Protein AF-A0A355BDP4-F1 (afdb_monomer)

Foldseek 3Di:
DALLLVVVVVCVVVVHQLCNVPVQQPPADSVNNVVSSPDRDDDPVVVVSCCVRPVVDPVCVSVDDPDDDDDPPDDCVVPDPPPPPDDDD

Mean predicted aligned error: 10.83 Å

Structure (mmCIF, N/CA/C/O backbone):
data_AF-A0A355BDP4-F1
#
_entry.id   AF-A0A355BDP4-F1
#
loop_
_atom_site.group_PDB
_atom_site.id
_atom_site.type_symbol
_atom_site.label_atom_id
_atom_site.label_alt_id
_atom_site.label_comp_id
_atom_site.label_asym_id
_atom_site.label_entity_id
_atom_site.label_seq_id
_atom_site.pdbx_PDB_ins_code
_atom_site.Cartn_x
_atom_site.Cartn_y
_atom_site.Cartn_z
_atom_site.occupancy
_atom_site.B_iso_or_equiv
_atom_site.auth_seq_id
_atom_site.auth_comp_id
_atom_site.auth_asym_id
_atom_site.auth_atom_id
_atom_site.pdbx_PDB_model_num
ATOM 1 N N . MET A 1 1 ? 0.845 1.590 -13.768 1.00 75.50 1 MET A N 1
ATOM 2 C CA . MET A 1 1 ? 0.082 1.882 -12.534 1.00 75.50 1 MET A CA 1
ATOM 3 C C . MET A 1 1 ? 1.083 1.993 -11.405 1.00 75.50 1 MET A C 1
ATOM 5 O O . MET A 1 1 ? 1.921 1.103 -11.340 1.00 75.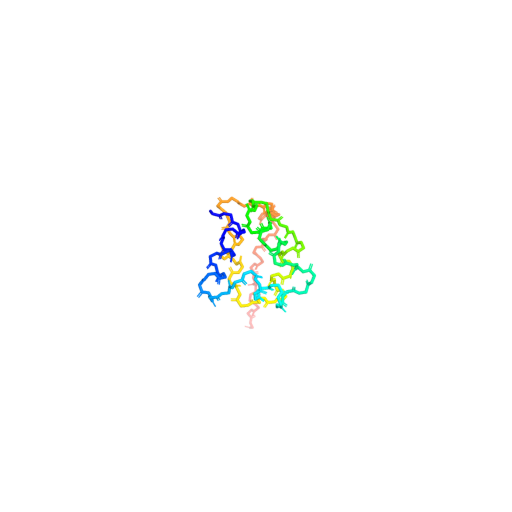50 1 MET A O 1
ATOM 9 N N . SER A 1 2 ? 1.015 3.055 -10.594 1.00 86.31 2 SER A N 1
ATOM 10 C CA . SER A 1 2 ? 1.991 3.299 -9.524 1.00 86.31 2 SER A CA 1
ATOM 11 C C . SER A 1 2 ? 1.926 2.229 -8.429 1.00 86.31 2 SER A C 1
ATOM 13 O O . SER A 1 2 ? 0.854 1.658 -8.191 1.00 86.31 2 SER A O 1
ATOM 15 N N . PHE A 1 3 ? 3.042 1.974 -7.739 1.00 89.31 3 PHE A N 1
ATOM 16 C CA . PHE A 1 3 ? 3.099 1.056 -6.588 1.00 89.31 3 PHE A CA 1
ATOM 17 C C . PHE A 1 3 ? 1.958 1.296 -5.581 1.00 89.31 3 PHE A C 1
ATOM 19 O O . PHE A 1 3 ? 1.196 0.376 -5.283 1.00 89.31 3 PHE A O 1
ATOM 26 N N . ASN A 1 4 ? 1.772 2.539 -5.120 1.00 91.38 4 ASN A N 1
ATOM 27 C CA . ASN A 1 4 ? 0.751 2.885 -4.122 1.00 91.38 4 ASN A CA 1
ATOM 28 C C . ASN A 1 4 ? -0.672 2.560 -4.601 1.00 91.38 4 ASN A C 1
ATOM 30 O O . ASN A 1 4 ? -1.496 2.068 -3.828 1.00 91.38 4 ASN A O 1
ATOM 34 N N . LYS A 1 5 ? -0.956 2.767 -5.893 1.00 90.88 5 LYS A N 1
ATOM 35 C CA . LYS A 1 5 ? -2.239 2.394 -6.498 1.00 90.88 5 LYS A CA 1
ATOM 36 C C . LYS A 1 5 ? -2.442 0.874 -6.499 1.00 90.88 5 LYS A C 1
ATOM 38 O O . LYS A 1 5 ? -3.520 0.419 -6.124 1.00 90.88 5 LYS A O 1
ATOM 43 N N . LYS A 1 6 ? -1.415 0.089 -6.848 1.00 91.50 6 LYS A N 1
ATOM 44 C CA . LYS A 1 6 ? -1.486 -1.383 -6.798 1.00 91.50 6 LYS A CA 1
ATOM 45 C C . LYS A 1 6 ? -1.697 -1.893 -5.364 1.00 91.50 6 LYS A C 1
ATOM 47 O O . LYS A 1 6 ? -2.524 -2.772 -5.145 1.00 91.50 6 LYS A O 1
ATOM 52 N N . VAL A 1 7 ? -1.017 -1.301 -4.377 1.00 92.44 7 VAL A N 1
ATOM 53 C CA . VAL A 1 7 ? -1.220 -1.617 -2.949 1.00 92.44 7 VAL A CA 1
ATOM 54 C C . VAL A 1 7 ? -2.646 -1.289 -2.502 1.00 92.44 7 VAL A C 1
ATOM 56 O O . VAL A 1 7 ? -3.279 -2.079 -1.804 1.00 92.44 7 VAL A O 1
ATOM 59 N N . LYS A 1 8 ? -3.191 -0.148 -2.935 1.00 92.94 8 LYS A N 1
ATOM 60 C CA . LYS A 1 8 ? -4.571 0.244 -2.626 1.00 92.94 8 LYS A CA 1
ATOM 61 C C . LYS A 1 8 ? -5.582 -0.782 -3.142 1.00 92.94 8 LYS A C 1
ATOM 63 O O . LYS A 1 8 ? -6.530 -1.112 -2.432 1.00 92.94 8 LYS A O 1
ATOM 68 N N . ASP A 1 9 ? -5.382 -1.304 -4.347 1.00 92.50 9 ASP A N 1
ATOM 69 C CA . ASP A 1 9 ? -6.261 -2.332 -4.908 1.00 92.50 9 ASP A CA 1
ATOM 70 C C . ASP A 1 9 ? -6.071 -3.697 -4.248 1.00 92.50 9 ASP A C 1
ATOM 72 O O . ASP A 1 9 ? -7.057 -4.399 -4.012 1.00 92.50 9 ASP A O 1
ATOM 76 N N . TYR A 1 10 ? -4.848 -4.031 -3.833 1.00 92.62 10 TYR A N 1
ATOM 77 C CA . TYR A 1 10 ? -4.608 -5.197 -2.988 1.00 92.62 10 TYR A CA 1
ATOM 78 C C . TYR A 1 10 ? -5.425 -5.130 -1.689 1.00 92.62 10 TYR A C 1
ATOM 80 O O . TYR A 1 10 ? -6.153 -6.075 -1.380 1.00 92.62 10 TYR A O 1
ATOM 88 N N . PHE A 1 11 ? -5.397 -4.005 -0.967 1.00 94.19 11 PHE A N 1
ATOM 89 C CA . PHE A 1 11 ? -6.193 -3.851 0.255 1.00 94.19 11 PHE A CA 1
ATOM 90 C C . PHE A 1 11 ? -7.691 -4.011 0.001 1.00 94.19 11 PHE A C 1
ATOM 92 O O . PHE A 1 11 ? -8.352 -4.740 0.742 1.00 94.19 11 PHE A O 1
ATOM 99 N N . LYS A 1 12 ? -8.220 -3.433 -1.086 1.00 93.44 12 LYS A N 1
ATOM 100 C CA . LYS A 1 12 ? -9.624 -3.641 -1.476 1.00 93.44 12 LYS A CA 1
ATOM 101 C C . LYS A 1 12 ? -9.934 -5.113 -1.747 1.00 93.44 12 LYS A C 1
ATOM 103 O O . LYS A 1 12 ? -10.950 -5.602 -1.266 1.00 93.44 12 LYS A O 1
ATOM 108 N N . SER A 1 13 ? -9.060 -5.827 -2.462 1.00 93.06 13 SER A N 1
ATOM 109 C CA . SER A 1 13 ? -9.250 -7.254 -2.775 1.00 93.06 13 SER A CA 1
ATOM 110 C C . SER A 1 13 ? -9.285 -8.142 -1.527 1.00 93.06 13 SER A C 1
ATOM 112 O O . SER A 1 13 ? -9.952 -9.173 -1.512 1.00 93.06 13 SER A O 1
ATOM 114 N N . LYS A 1 14 ? -8.604 -7.719 -0.456 1.00 91.31 14 LYS A N 1
ATOM 115 C CA . LYS A 1 14 ? -8.595 -8.387 0.851 1.00 91.31 14 LYS A CA 1
ATOM 116 C C . LYS A 1 14 ? -9.695 -7.891 1.796 1.00 91.31 14 LYS A C 1
ATOM 118 O O . LYS A 1 14 ? -9.753 -8.344 2.934 1.00 91.31 14 LYS A O 1
ATOM 123 N N . GLY A 1 15 ? -10.545 -6.956 1.362 1.00 94.50 15 GLY A N 1
ATOM 124 C CA . GLY A 1 15 ? -11.572 -6.346 2.212 1.00 94.50 15 GLY A CA 1
ATOM 125 C C . GLY A 1 15 ? -10.999 -5.511 3.363 1.00 94.50 15 GLY A C 1
ATOM 126 O O . GLY A 1 15 ? -11.664 -5.328 4.381 1.00 94.50 15 GLY A O 1
ATOM 127 N N . LEU A 1 16 ? -9.762 -5.024 3.228 1.00 95.44 16 LEU A N 1
ATOM 128 C CA . LEU A 1 16 ? -9.081 -4.240 4.250 1.00 95.44 16 LEU A CA 1
ATOM 129 C C . LEU A 1 16 ? -9.377 -2.749 4.073 1.00 95.44 16 LEU A C 1
ATOM 131 O O . LEU A 1 16 ? -9.013 -2.125 3.077 1.00 95.44 16 LEU A O 1
ATOM 135 N N . SER A 1 17 ? -10.003 -2.162 5.087 1.00 95.75 17 SER A N 1
ATOM 136 C CA . SER A 1 17 ? -10.120 -0.711 5.242 1.00 95.75 17 SER A CA 1
ATOM 137 C C . SER A 1 17 ? -8.811 -0.096 5.745 1.00 95.75 17 SER A C 1
ATOM 139 O O . SER A 1 17 ? -8.039 -0.746 6.452 1.00 95.75 17 SER A O 1
ATOM 141 N N . ASN A 1 18 ? -8.592 1.196 5.479 1.00 94.88 18 ASN A N 1
ATOM 142 C CA . ASN A 1 18 ? -7.436 1.929 6.016 1.00 94.88 18 ASN A CA 1
ATOM 143 C C . ASN A 1 18 ? -7.360 1.835 7.550 1.00 94.88 18 ASN A C 1
ATOM 145 O O . ASN A 1 18 ? -6.273 1.716 8.113 1.00 94.88 18 ASN A O 1
ATOM 149 N N . ARG A 1 19 ? -8.516 1.814 8.228 1.00 95.31 19 ARG A N 1
ATOM 150 C CA . ARG A 1 19 ? -8.604 1.582 9.671 1.00 95.31 19 ARG A CA 1
ATOM 151 C C . ARG A 1 19 ? -8.036 0.223 10.078 1.00 95.31 19 ARG A C 1
ATOM 153 O O . ARG A 1 19 ? -7.263 0.152 11.029 1.00 95.31 19 ARG A O 1
ATOM 160 N N . GLN A 1 20 ? -8.392 -0.855 9.380 1.00 96.00 20 GLN A N 1
ATOM 161 C CA . GLN A 1 20 ? -7.838 -2.187 9.657 1.00 96.00 20 GLN A CA 1
ATOM 162 C C . GLN A 1 20 ? -6.339 -2.235 9.374 1.00 96.00 20 GLN A C 1
ATOM 164 O O . GLN A 1 20 ? -5.589 -2.735 10.205 1.00 96.00 20 GLN A O 1
ATOM 169 N N . VAL A 1 21 ? -5.891 -1.643 8.266 1.00 94.81 21 VAL A N 1
ATOM 170 C CA . VAL A 1 21 ? -4.462 -1.569 7.937 1.00 94.81 21 VAL A CA 1
ATOM 171 C C . VAL A 1 21 ? -3.689 -0.815 9.026 1.00 94.81 21 VAL A C 1
ATOM 173 O O . VAL A 1 21 ? -2.645 -1.297 9.446 1.00 94.81 21 VAL A O 1
ATOM 176 N N . SER A 1 22 ? -4.230 0.279 9.579 1.00 95.62 22 SER A N 1
ATOM 177 C CA . SER A 1 22 ? -3.589 1.016 10.690 1.00 95.62 22 SER A CA 1
ATOM 178 C C . SER A 1 22 ? -3.464 0.217 11.987 1.00 95.62 22 SER A C 1
ATOM 180 O O . SER A 1 22 ? -2.601 0.497 12.809 1.00 95.62 22 SER A O 1
ATOM 182 N N . ARG A 1 23 ? -4.324 -0.788 12.185 1.00 94.44 23 ARG A N 1
ATOM 183 C CA . ARG A 1 23 ? -4.235 -1.700 13.335 1.00 94.44 23 ARG A CA 1
ATOM 184 C C . ARG A 1 23 ? -3.195 -2.797 13.128 1.00 94.44 23 ARG A C 1
ATOM 186 O O . ARG A 1 23 ? -2.688 -3.323 14.109 1.00 94.44 23 ARG A O 1
ATOM 193 N N . ILE A 1 24 ? -2.915 -3.151 11.874 1.00 93.94 24 ILE A N 1
ATOM 194 C CA . ILE A 1 24 ? -1.927 -4.170 11.502 1.00 93.94 24 ILE A CA 1
ATOM 195 C C . ILE A 1 24 ? -0.525 -3.547 11.442 1.00 93.94 24 ILE A C 1
ATOM 197 O O . ILE A 1 24 ? 0.423 -4.103 11.986 1.00 93.94 24 ILE A O 1
ATOM 201 N N . MET A 1 25 ? -0.396 -2.388 10.790 1.00 92.81 25 MET A N 1
ATOM 202 C CA . MET A 1 25 ? 0.871 -1.690 10.584 1.00 92.81 25 MET A CA 1
ATOM 203 C C . MET A 1 25 ? 1.135 -0.683 11.705 1.00 92.81 25 MET A C 1
ATOM 205 O O . MET A 1 25 ? 0.500 0.368 11.786 1.00 92.81 25 MET A O 1
ATOM 209 N N . ASP A 1 26 ? 2.134 -0.963 12.535 1.00 90.44 26 ASP A N 1
ATOM 210 C CA . ASP A 1 26 ? 2.584 -0.039 13.574 1.00 90.44 26 ASP A CA 1
ATOM 211 C C . ASP A 1 26 ? 3.141 1.282 13.000 1.00 90.44 26 ASP A C 1
ATOM 213 O O . ASP A 1 26 ? 3.839 1.319 11.981 1.00 90.44 26 ASP A O 1
ATOM 217 N N . GLY A 1 27 ? 2.863 2.388 13.695 1.00 88.50 27 GLY A N 1
ATOM 218 C CA . GLY A 1 27 ? 3.374 3.721 13.352 1.00 88.50 27 GLY A CA 1
ATOM 219 C C . GLY A 1 27 ? 2.622 4.441 12.228 1.00 88.50 27 GLY A C 1
ATOM 220 O O . GLY A 1 27 ? 2.956 5.582 11.915 1.00 88.50 27 GLY A O 1
ATOM 221 N N . TYR A 1 28 ? 1.589 3.823 11.650 1.00 92.19 28 TYR A N 1
ATOM 222 C CA . TYR A 1 28 ? 0.760 4.425 10.610 1.00 92.19 28 TYR A CA 1
ATOM 223 C C . TYR A 1 28 ? -0.673 4.621 11.096 1.00 92.19 28 TYR A C 1
ATOM 225 O O . TYR A 1 28 ? -1.406 3.665 11.325 1.00 92.19 28 TYR A O 1
ATOM 233 N N . SER A 1 29 ? -1.103 5.878 11.210 1.00 94.88 29 SER A N 1
ATOM 234 C CA . SER A 1 29 ? -2.517 6.189 11.427 1.00 94.88 29 SER A CA 1
ATOM 235 C C . SER A 1 29 ? -3.332 5.960 10.152 1.00 94.88 29 SER A C 1
ATOM 237 O O . SER A 1 29 ? -2.804 5.981 9.039 1.00 94.88 29 SER A O 1
ATOM 239 N N . GLU A 1 30 ? -4.648 5.809 10.299 1.00 95.62 30 GLU A N 1
ATOM 240 C CA . GLU A 1 30 ? -5.577 5.687 9.168 1.00 95.62 30 GLU A CA 1
ATOM 241 C C . GLU A 1 30 ? -5.437 6.847 8.162 1.00 95.62 30 GLU A C 1
ATOM 243 O O . GLU A 1 30 ? -5.417 6.637 6.945 1.00 95.62 30 GLU A O 1
ATOM 248 N N . ILE A 1 31 ? -5.264 8.070 8.673 1.00 95.56 31 ILE A N 1
ATOM 249 C CA . ILE A 1 31 ? -5.040 9.272 7.861 1.00 95.56 31 ILE A CA 1
ATOM 250 C C . ILE A 1 31 ? -3.716 9.163 7.099 1.00 95.56 31 ILE A C 1
ATOM 252 O O . ILE A 1 31 ? -3.662 9.488 5.913 1.00 95.56 31 ILE A O 1
ATOM 256 N N . MET A 1 32 ? -2.654 8.685 7.755 1.00 93.19 32 MET A N 1
ATOM 257 C CA . MET A 1 32 ? -1.340 8.537 7.131 1.00 93.19 32 MET A CA 1
ATOM 258 C C . MET A 1 32 ? -1.361 7.493 6.012 1.00 93.19 32 MET A C 1
ATOM 260 O O . MET A 1 32 ? -0.812 7.742 4.943 1.00 93.19 32 MET A O 1
ATOM 264 N N . ILE A 1 33 ? -2.057 6.372 6.213 1.00 94.44 33 ILE A N 1
ATOM 265 C CA . ILE A 1 33 ? -2.248 5.348 5.174 1.00 94.44 33 ILE A CA 1
ATOM 266 C C . ILE A 1 33 ? -2.976 5.948 3.977 1.00 94.44 33 ILE A C 1
ATOM 268 O O . ILE A 1 33 ? -2.501 5.832 2.853 1.00 94.44 33 ILE A O 1
ATOM 272 N N . SER A 1 34 ? -4.084 6.657 4.211 1.00 94.31 34 SER A N 1
ATOM 273 C CA . SER A 1 34 ? -4.809 7.340 3.135 1.00 94.31 34 SER A CA 1
ATOM 274 C C . SER A 1 34 ? -3.906 8.321 2.379 1.00 94.31 34 SER A C 1
ATOM 27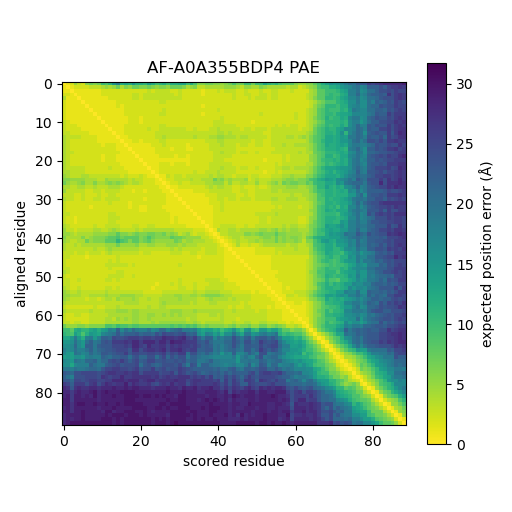6 O O . SER A 1 34 ? -3.881 8.332 1.149 1.00 94.31 34 SER A O 1
ATOM 278 N N . LYS A 1 35 ? -3.110 9.112 3.109 1.00 92.94 35 LYS A N 1
ATOM 279 C CA . LYS A 1 35 ? -2.173 10.081 2.532 1.00 92.94 35 LYS A CA 1
ATOM 280 C C . LYS A 1 35 ? -1.122 9.405 1.658 1.00 92.94 35 LYS A C 1
ATOM 282 O O . LYS A 1 35 ? -0.893 9.884 0.556 1.00 92.94 35 LYS A O 1
ATOM 287 N N . VAL A 1 36 ? -0.507 8.315 2.117 1.00 92.31 36 VAL A N 1
ATOM 288 C CA . VAL A 1 36 ? 0.507 7.584 1.342 1.00 92.31 36 VAL A CA 1
ATOM 289 C C . VAL A 1 36 ? -0.112 6.916 0.116 1.00 92.31 36 VAL A C 1
ATOM 291 O O . VAL A 1 36 ? 0.372 7.121 -0.990 1.00 92.31 36 VAL A O 1
ATOM 294 N N . LEU A 1 37 ? -1.233 6.205 0.272 1.00 92.31 37 LEU A N 1
ATOM 295 C CA . LEU A 1 37 ? -1.880 5.483 -0.831 1.00 92.31 37 LEU A CA 1
ATOM 296 C C . LEU A 1 37 ? -2.401 6.390 -1.956 1.00 92.31 37 LEU A C 1
ATOM 298 O O . LEU A 1 37 ? -2.635 5.913 -3.066 1.00 92.31 37 LEU A O 1
ATOM 302 N N . ASN A 1 38 ? -2.632 7.674 -1.673 1.00 91.50 38 ASN A N 1
ATOM 303 C CA . ASN A 1 38 ? -3.093 8.647 -2.66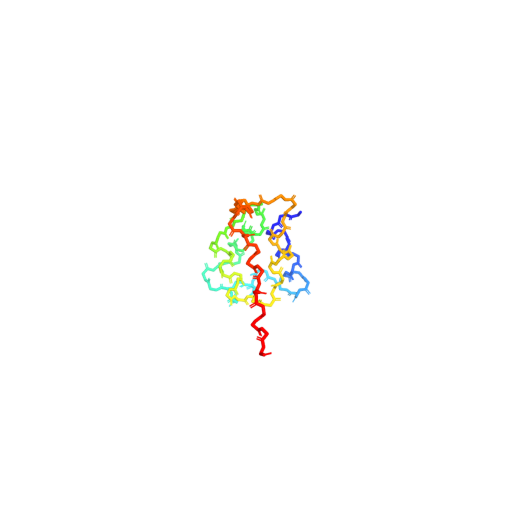4 1.00 91.50 38 ASN A CA 1
ATOM 304 C C . ASN A 1 38 ? -1.953 9.408 -3.354 1.00 91.50 38 ASN A C 1
ATOM 306 O O . ASN A 1 38 ? -2.229 10.172 -4.277 1.00 91.50 38 ASN A O 1
ATOM 310 N N . ARG A 1 39 ? -0.698 9.228 -2.932 1.00 88.75 39 ARG A N 1
ATOM 311 C CA . ARG A 1 39 ? 0.450 9.790 -3.646 1.00 88.75 39 ARG A CA 1
ATOM 312 C C . ARG A 1 39 ? 0.966 8.819 -4.701 1.00 88.75 39 ARG A C 1
ATOM 314 O O . ARG A 1 39 ? 0.754 7.613 -4.597 1.00 88.75 39 ARG A O 1
ATOM 321 N N . ASP A 1 40 ? 1.674 9.341 -5.695 1.00 81.44 40 ASP A N 1
ATOM 322 C CA . ASP A 1 40 ? 2.310 8.522 -6.732 1.00 81.44 40 ASP A CA 1
ATOM 323 C C . ASP A 1 40 ? 3.773 8.156 -6.413 1.00 81.44 40 ASP A C 1
ATOM 325 O O . ASP A 1 40 ? 4.323 7.279 -7.073 1.00 81.44 40 ASP A O 1
ATOM 329 N N . ASP A 1 41 ? 4.386 8.753 -5.384 1.00 81.38 41 ASP A N 1
ATOM 330 C CA . ASP A 1 41 ? 5.761 8.470 -4.962 1.00 81.38 41 ASP A CA 1
ATOM 331 C C . ASP A 1 41 ? 5.866 7.230 -4.059 1.00 81.38 41 ASP A C 1
ATOM 333 O O . ASP A 1 41 ? 5.094 7.029 -3.116 1.00 81.38 41 ASP A O 1
ATOM 337 N N . LEU A 1 42 ? 6.869 6.392 -4.329 1.00 82.25 42 LEU A N 1
ATOM 338 C CA . LEU A 1 42 ? 7.213 5.270 -3.464 1.00 82.25 42 LEU A CA 1
ATOM 339 C C . LEU A 1 42 ? 7.954 5.781 -2.224 1.00 82.25 42 LEU A C 1
ATOM 341 O O . LEU A 1 42 ? 9.050 6.327 -2.317 1.00 82.25 42 LEU A O 1
ATOM 345 N N . SER A 1 43 ? 7.385 5.539 -1.047 1.00 87.19 43 SER A N 1
ATOM 346 C CA . SER A 1 43 ? 8.076 5.753 0.222 1.00 87.19 43 SER A CA 1
ATOM 347 C C . SER A 1 43 ? 8.798 4.474 0.647 1.00 87.19 43 SER A C 1
ATOM 349 O O . SER A 1 43 ? 8.157 3.441 0.845 1.00 87.19 43 SER A O 1
ATOM 351 N N . ILE A 1 44 ? 10.121 4.547 0.833 1.00 89.19 44 ILE A N 1
ATOM 352 C CA . ILE A 1 44 ? 10.938 3.406 1.287 1.00 89.19 44 ILE A CA 1
ATOM 353 C C . ILE A 1 44 ? 10.447 2.894 2.646 1.00 89.19 44 ILE A C 1
ATOM 355 O O . ILE A 1 44 ? 10.217 1.700 2.807 1.00 89.19 44 ILE A O 1
ATOM 359 N N . SER A 1 45 ? 10.183 3.790 3.599 1.00 90.44 45 SER A N 1
ATOM 360 C CA . SER A 1 45 ? 9.701 3.398 4.929 1.00 90.44 45 SER A CA 1
ATOM 361 C C . SER A 1 45 ? 8.318 2.743 4.888 1.00 90.44 45 SER A C 1
ATOM 363 O O . SER A 1 45 ? 8.016 1.863 5.694 1.00 90.44 45 SER A O 1
ATOM 365 N N . PHE A 1 46 ? 7.457 3.143 3.948 1.00 91.44 46 PHE A N 1
ATOM 366 C CA . PHE A 1 46 ? 6.184 2.464 3.730 1.00 91.44 46 PHE A CA 1
ATOM 367 C C . PHE A 1 46 ? 6.388 1.075 3.114 1.00 91.44 46 PHE A C 1
ATOM 369 O O . PHE A 1 46 ? 5.769 0.118 3.574 1.00 91.44 46 PHE A O 1
ATOM 376 N N . LEU A 1 47 ? 7.288 0.939 2.135 1.00 91.81 47 LEU A N 1
ATOM 377 C CA . LEU A 1 47 ? 7.636 -0.347 1.528 1.00 91.81 47 LEU A CA 1
ATOM 378 C C . LEU A 1 47 ? 8.189 -1.341 2.559 1.00 91.81 47 LEU A C 1
ATOM 380 O O . LEU A 1 47 ? 7.739 -2.482 2.597 1.00 91.81 47 LEU A O 1
ATOM 384 N N . GLU A 1 48 ? 9.100 -0.912 3.432 1.00 92.38 48 GLU A N 1
ATOM 385 C CA . GLU A 1 48 ? 9.643 -1.751 4.510 1.00 92.38 48 GLU A CA 1
ATOM 386 C C . GLU A 1 48 ? 8.539 -2.287 5.425 1.00 92.38 48 GLU A C 1
ATOM 388 O O . GLU A 1 48 ? 8.501 -3.474 5.758 1.00 92.38 48 GLU A O 1
ATOM 393 N N . LYS A 1 49 ? 7.586 -1.427 5.800 1.00 93.50 49 LYS A N 1
ATOM 394 C CA . LYS A 1 49 ? 6.431 -1.839 6.604 1.00 93.50 49 LYS A CA 1
ATOM 395 C C . LYS A 1 49 ? 5.528 -2.796 5.834 1.00 93.50 49 LYS A C 1
ATOM 397 O O . LYS A 1 49 ? 5.045 -3.761 6.420 1.00 93.50 49 LYS A O 1
ATOM 402 N N . MET A 1 50 ? 5.318 -2.562 4.540 1.00 93.31 50 MET A N 1
ATOM 403 C CA . MET A 1 50 ? 4.560 -3.483 3.698 1.00 93.31 50 MET A CA 1
ATOM 404 C C . MET A 1 50 ? 5.210 -4.866 3.688 1.00 93.31 50 MET A C 1
ATOM 406 O O . MET A 1 50 ? 4.506 -5.832 3.947 1.00 93.31 50 MET A O 1
ATOM 410 N N . ILE A 1 51 ? 6.526 -4.959 3.463 1.00 92.88 51 ILE A N 1
ATOM 411 C CA . ILE A 1 51 ? 7.279 -6.230 3.468 1.00 92.88 51 ILE A CA 1
ATOM 412 C C . ILE A 1 51 ? 7.140 -6.944 4.813 1.00 92.88 51 ILE A C 1
ATOM 414 O O . ILE A 1 51 ? 6.927 -8.152 4.860 1.00 92.88 51 ILE A O 1
ATOM 418 N N . LYS A 1 52 ? 7.208 -6.191 5.915 1.00 94.75 52 LYS A N 1
ATOM 419 C CA . LYS A 1 52 ? 7.084 -6.746 7.265 1.00 94.75 52 LYS A CA 1
ATOM 420 C C . LYS A 1 52 ? 5.697 -7.332 7.555 1.00 94.75 52 LYS A C 1
ATOM 422 O O . LYS A 1 52 ? 5.612 -8.394 8.162 1.00 94.75 52 LYS A O 1
ATOM 427 N N . TYR A 1 53 ? 4.622 -6.627 7.195 1.00 94.69 53 TYR A N 1
ATOM 428 C CA . TYR A 1 53 ? 3.255 -6.986 7.612 1.00 94.69 53 TYR A CA 1
ATOM 429 C C . TYR A 1 53 ? 2.441 -7.733 6.561 1.00 94.69 53 TYR A C 1
ATOM 431 O O . TYR A 1 53 ? 1.445 -8.368 6.899 1.00 94.69 53 TYR A O 1
ATOM 439 N N . PHE A 1 54 ? 2.851 -7.667 5.299 1.00 92.88 54 PHE A N 1
ATOM 440 C CA . PHE A 1 54 ? 2.188 -8.332 4.184 1.00 92.88 54 PHE A CA 1
ATOM 441 C C . PHE A 1 54 ? 3.206 -9.107 3.330 1.00 92.88 54 PHE A C 1
ATOM 443 O O . PHE A 1 54 ? 3.275 -8.873 2.126 1.00 92.88 54 PHE A O 1
ATOM 450 N N . PRO A 1 55 ? 3.986 -10.036 3.918 1.00 91.31 55 PRO A N 1
ATOM 451 C CA . PRO A 1 55 ? 5.073 -10.727 3.218 1.00 91.31 55 PRO A CA 1
ATOM 452 C C . PRO A 1 55 ? 4.597 -11.562 2.019 1.00 91.31 55 PRO A C 1
ATOM 454 O O . PRO A 1 55 ? 5.358 -11.770 1.081 1.00 91.31 55 PRO A O 1
ATOM 457 N N . ASP A 1 56 ? 3.329 -11.984 2.018 1.00 88.25 56 ASP A N 1
ATOM 458 C CA . ASP A 1 56 ? 2.726 -12.802 0.957 1.00 88.25 56 ASP A CA 1
ATOM 459 C C . ASP A 1 56 ? 2.357 -12.003 -0.309 1.00 88.25 56 ASP A C 1
ATOM 461 O O . ASP A 1 56 ? 1.793 -12.550 -1.259 1.00 88.25 56 ASP A O 1
ATOM 465 N N . LEU A 1 57 ? 2.611 -10.691 -0.330 1.00 89.31 57 LEU A N 1
ATOM 466 C CA . LEU A 1 57 ? 2.406 -9.862 -1.515 1.00 89.31 57 LEU A CA 1
ATOM 467 C C . LEU A 1 57 ? 3.411 -10.208 -2.618 1.00 89.31 57 LEU A C 1
ATOM 469 O O . LEU A 1 57 ? 4.610 -10.334 -2.382 1.00 89.31 57 LEU A O 1
ATOM 473 N N . ASP A 1 58 ? 2.935 -10.244 -3.863 1.00 88.56 58 ASP A N 1
ATOM 474 C CA . ASP A 1 58 ? 3.817 -10.321 -5.027 1.00 88.56 58 ASP A CA 1
ATOM 475 C C . ASP A 1 58 ? 4.490 -8.959 -5.276 1.00 88.56 58 ASP A C 1
ATOM 477 O O . ASP A 1 58 ? 4.024 -8.122 -6.057 1.00 88.56 58 ASP A O 1
ATOM 481 N N . TYR A 1 59 ? 5.612 -8.727 -4.594 1.00 89.00 59 TYR A N 1
ATOM 482 C CA . TYR A 1 59 ? 6.414 -7.515 -4.759 1.00 89.00 59 TYR A CA 1
ATOM 483 C C . TYR A 1 59 ? 7.005 -7.375 -6.157 1.00 89.00 59 TYR A C 1
ATOM 485 O O . TYR A 1 59 ? 7.213 -6.244 -6.600 1.00 89.00 59 TYR A O 1
ATOM 493 N N . ASN A 1 60 ? 7.211 -8.481 -6.881 1.00 87.50 60 ASN A N 1
ATOM 494 C CA . ASN A 1 60 ? 7.630 -8.405 -8.274 1.00 87.50 60 ASN A C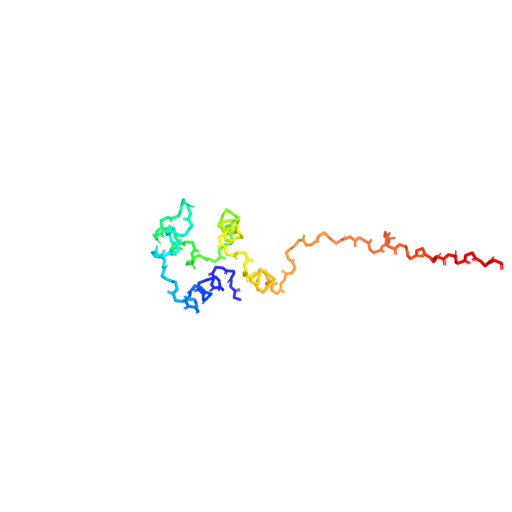A 1
ATOM 495 C C . ASN A 1 60 ? 6.528 -7.742 -9.091 1.00 87.50 60 ASN A C 1
ATOM 497 O O . ASN A 1 60 ? 6.803 -6.796 -9.815 1.00 87.50 60 ASN A O 1
ATOM 501 N N . TYR A 1 61 ? 5.271 -8.156 -8.941 1.00 86.31 61 TYR A N 1
ATOM 502 C CA . TYR A 1 61 ? 4.159 -7.475 -9.600 1.00 86.31 61 TYR A CA 1
ATOM 503 C C . TYR A 1 61 ? 4.011 -6.016 -9.142 1.00 86.31 61 TYR A C 1
ATOM 505 O O . TYR A 1 61 ? 3.816 -5.124 -9.976 1.00 86.31 61 TYR A O 1
ATOM 513 N N . LEU A 1 62 ? 4.113 -5.746 -7.836 1.00 86.25 62 LEU A N 1
ATOM 514 C CA . LEU A 1 62 ? 3.905 -4.403 -7.286 1.00 86.25 62 LEU A CA 1
ATOM 515 C C . LEU A 1 62 ? 4.965 -3.398 -7.760 1.00 86.25 62 LEU A C 1
ATOM 517 O O . LEU A 1 62 ? 4.605 -2.315 -8.226 1.00 86.25 62 LEU A O 1
ATOM 521 N N . LEU A 1 63 ? 6.247 -3.760 -7.680 1.00 85.88 63 LEU A N 1
ATOM 522 C CA . LEU A 1 63 ? 7.380 -2.869 -7.958 1.00 85.88 63 LEU A CA 1
ATOM 523 C C . LEU A 1 63 ? 7.792 -2.847 -9.429 1.00 85.88 63 LEU A C 1
ATOM 525 O O . LEU A 1 63 ? 8.480 -1.925 -9.859 1.00 85.88 63 LEU A O 1
ATOM 529 N N . LYS A 1 64 ? 7.369 -3.834 -10.226 1.00 78.94 64 LYS A N 1
ATOM 530 C CA . LYS A 1 64 ? 7.642 -3.850 -11.663 1.00 78.94 64 LYS A CA 1
ATOM 531 C C . LYS A 1 64 ? 6.816 -2.765 -12.346 1.00 78.94 64 LYS A C 1
ATOM 533 O O . LYS A 1 64 ? 5.625 -2.918 -12.634 1.00 78.94 64 LYS A O 1
ATOM 538 N N . GLU A 1 65 ? 7.468 -1.635 -12.571 1.00 67.56 65 GLU A N 1
ATOM 539 C CA . GLU A 1 65 ? 7.065 -0.611 -13.525 1.00 67.56 65 GLU A CA 1
ATOM 540 C C . GLU A 1 65 ? 7.938 -0.722 -14.780 1.00 67.56 65 GLU A C 1
ATOM 542 O O . GLU A 1 65 ? 9.064 -1.212 -14.727 1.00 67.56 65 GLU A O 1
ATOM 547 N N . GLY A 1 66 ? 7.377 -0.354 -15.935 1.00 56.00 66 GLY A N 1
ATOM 548 C CA . GLY A 1 66 ? 7.887 -0.654 -17.282 1.00 56.00 66 GLY A CA 1
ATOM 549 C C . GLY A 1 66 ? 9.211 0.001 -17.686 1.00 56.00 66 GLY A C 1
ATOM 550 O O . GLY A 1 66 ? 9.507 0.080 -18.872 1.00 56.00 66 GLY A O 1
ATOM 551 N N . SER A 1 67 ? 10.025 0.449 -16.742 1.00 53.44 67 SER A N 1
ATOM 552 C CA . SER A 1 67 ? 11.350 0.991 -17.001 1.00 53.44 67 SER A CA 1
ATOM 553 C C . SER A 1 67 ? 12.250 0.657 -15.824 1.00 53.44 67 SER A C 1
ATOM 555 O O . SER A 1 67 ? 11.964 1.012 -14.686 1.00 53.44 67 SER A O 1
ATOM 557 N N . VAL A 1 68 ? 13.317 -0.069 -16.143 1.00 53.94 68 VAL A N 1
ATOM 558 C CA . VAL A 1 68 ? 14.404 -0.495 -15.264 1.00 53.94 68 VAL A CA 1
ATOM 559 C C . VAL A 1 68 ? 14.893 0.693 -14.432 1.00 53.94 68 VAL A C 1
ATOM 561 O O . VAL A 1 68 ? 15.595 1.555 -14.952 1.00 53.94 68 VAL A O 1
ATOM 564 N N . ILE A 1 69 ? 14.507 0.744 -13.158 1.00 53.41 69 ILE A N 1
ATOM 565 C CA . ILE A 1 69 ? 15.088 1.670 -12.185 1.00 53.41 69 ILE A CA 1
ATOM 566 C C . ILE A 1 69 ? 16.449 1.078 -11.816 1.00 53.41 69 ILE A C 1
ATOM 568 O O . ILE A 1 69 ? 16.507 0.028 -11.182 1.00 53.41 69 ILE A O 1
ATOM 572 N N . ASP A 1 70 ? 17.514 1.696 -12.324 1.00 54.16 70 ASP A N 1
ATOM 573 C CA . ASP A 1 70 ? 18.898 1.572 -11.851 1.00 54.16 70 ASP A CA 1
ATOM 574 C C . ASP A 1 70 ? 19.390 0.156 -11.525 1.00 54.16 70 ASP A C 1
ATOM 576 O O . ASP A 1 70 ? 20.072 -0.078 -10.526 1.00 54.16 70 ASP A O 1
ATOM 580 N N . GLN A 1 71 ? 19.104 -0.816 -12.394 1.00 55.88 71 GLN A N 1
ATOM 581 C CA . GLN A 1 71 ? 19.878 -2.052 -12.355 1.00 55.88 71 GLN A CA 1
ATOM 582 C C . GLN A 1 71 ? 21.333 -1.695 -12.651 1.00 55.88 71 GLN A C 1
ATOM 584 O O . GLN A 1 71 ? 21.626 -1.085 -13.684 1.00 55.88 71 GLN A O 1
ATOM 589 N N . VAL A 1 72 ? 22.240 -2.103 -11.760 1.00 61.62 72 VAL A N 1
ATOM 590 C CA . VAL A 1 72 ? 23.670 -2.137 -12.062 1.00 61.62 72 VAL A CA 1
ATOM 591 C C . VAL A 1 72 ? 23.810 -2.939 -13.350 1.00 61.62 72 VAL A C 1
ATOM 593 O O . VAL A 1 72 ? 23.582 -4.148 -13.376 1.00 61.62 72 VAL A O 1
ATOM 596 N N . LYS A 1 73 ? 24.118 -2.251 -14.451 1.00 61.62 73 LYS A N 1
ATOM 597 C CA . LYS A 1 73 ? 24.466 -2.900 -15.711 1.00 61.62 73 LYS A CA 1
ATOM 598 C C . LYS A 1 73 ? 25.851 -3.493 -15.521 1.00 61.62 73 LYS A C 1
ATOM 600 O O . LYS A 1 73 ? 26.846 -2.865 -15.868 1.00 61.62 73 LYS A O 1
ATOM 605 N N . GLU A 1 74 ? 25.916 -4.674 -14.920 1.00 60.19 74 GLU A N 1
ATOM 606 C CA . GLU A 1 74 ? 27.157 -5.429 -14.924 1.00 60.19 74 GLU A CA 1
ATOM 607 C C . GLU A 1 74 ? 27.557 -5.712 -16.368 1.00 60.19 74 GLU A C 1
ATOM 609 O O . GLU A 1 74 ? 26.770 -6.194 -17.192 1.00 60.19 74 GLU A O 1
ATOM 614 N N . ASP A 1 75 ? 28.802 -5.378 -16.678 1.00 66.25 75 ASP A N 1
ATOM 615 C CA . ASP A 1 75 ? 29.366 -5.612 -17.989 1.00 66.25 75 ASP A CA 1
ATOM 616 C C . ASP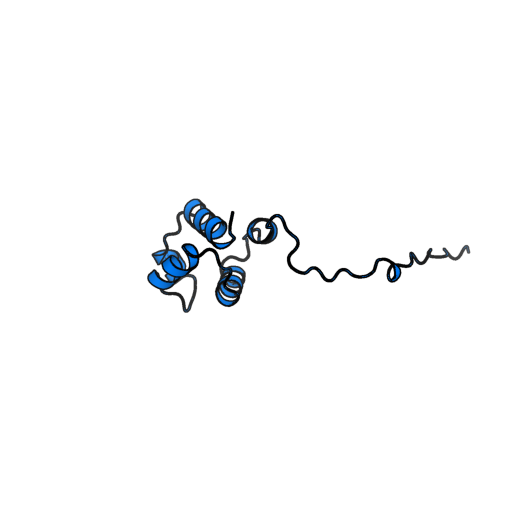 A 1 75 ? 29.473 -7.132 -18.195 1.00 66.25 75 ASP A C 1
ATOM 618 O O . ASP A 1 75 ? 30.154 -7.836 -17.442 1.00 66.25 75 ASP A O 1
ATOM 622 N N . LYS A 1 76 ? 28.807 -7.669 -19.227 1.00 64.31 76 LYS A N 1
ATOM 623 C CA . LYS A 1 76 ? 28.743 -9.126 -19.492 1.00 64.31 76 LYS A CA 1
ATOM 624 C C . LYS A 1 76 ? 30.121 -9.782 -19.675 1.00 64.31 76 LYS A C 1
ATOM 626 O O . LYS A 1 76 ? 30.219 -11.005 -19.668 1.00 64.31 76 LYS A O 1
ATOM 631 N N . LYS A 1 77 ? 31.184 -8.984 -19.821 1.00 61.53 77 LYS A N 1
ATOM 632 C CA . LYS A 1 77 ? 32.585 -9.424 -19.886 1.00 61.53 77 LYS A CA 1
ATOM 633 C C . LYS A 1 77 ? 33.058 -10.167 -18.629 1.00 61.53 77 LYS A C 1
ATOM 635 O O . LYS A 1 77 ? 33.971 -10.980 -18.749 1.00 61.53 77 LYS A O 1
ATOM 640 N N . ASN A 1 78 ? 32.444 -9.929 -17.466 1.00 58.94 78 ASN A N 1
ATOM 641 C CA . ASN A 1 78 ? 32.812 -10.613 -16.219 1.00 58.94 78 ASN A CA 1
ATOM 642 C C . ASN A 1 78 ? 32.312 -12.064 -16.161 1.00 58.94 78 ASN A C 1
ATOM 644 O O . ASN A 1 78 ? 32.896 -12.895 -15.472 1.00 58.94 78 ASN A O 1
ATOM 648 N N . TYR A 1 79 ? 31.296 -12.405 -16.955 1.00 62.31 79 TYR A N 1
ATOM 649 C CA . TYR A 1 79 ? 30.789 -13.766 -17.087 1.00 62.31 79 TYR A CA 1
ATOM 650 C C . TYR A 1 79 ? 31.551 -14.492 -18.201 1.00 62.31 79 TYR A C 1
ATOM 652 O O . TYR A 1 79 ? 30.991 -14.863 -19.235 1.00 62.31 79 TYR A O 1
ATOM 660 N N . LYS A 1 80 ? 32.863 -14.699 -18.019 1.00 62.47 80 LYS A N 1
ATOM 661 C CA . LYS A 1 80 ? 33.557 -15.725 -18.806 1.00 62.47 80 LYS A CA 1
ATOM 662 C C . LYS A 1 80 ? 32.934 -17.061 -18.416 1.00 62.47 80 LYS A C 1
ATOM 664 O O . LYS A 1 80 ? 33.092 -17.494 -17.280 1.00 62.47 80 LYS A O 1
ATOM 669 N N . LYS A 1 81 ? 32.238 -17.717 -19.351 1.00 62.34 81 LYS A N 1
ATOM 670 C CA . LYS A 1 81 ? 31.947 -19.149 -19.237 1.00 62.34 81 LYS A CA 1
ATOM 671 C C . LYS A 1 81 ? 33.292 -19.852 -1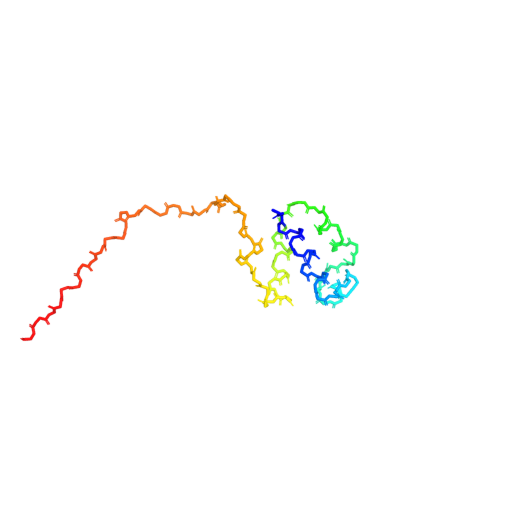9.075 1.00 62.34 81 LYS A C 1
ATOM 673 O O . LYS A 1 81 ? 34.020 -20.007 -20.054 1.00 62.34 81 LYS A O 1
ATOM 678 N N . GLN A 1 82 ? 33.655 -20.207 -17.848 1.00 59.88 82 GLN A N 1
ATOM 679 C CA . GLN A 1 82 ? 34.675 -21.217 -17.642 1.00 59.88 82 GLN A CA 1
ATOM 680 C C . GLN A 1 82 ? 34.053 -22.500 -18.181 1.00 59.88 82 GLN A C 1
ATOM 682 O O . GLN A 1 82 ? 33.074 -22.998 -17.633 1.00 59.88 82 GLN A O 1
ATOM 687 N N . GLY A 1 83 ? 34.531 -22.956 -19.339 1.00 61.94 83 GLY A N 1
ATOM 688 C CA . GLY A 1 83 ? 34.266 -24.322 -19.753 1.00 61.94 83 GLY A CA 1
ATOM 689 C C . GLY A 1 83 ? 34.883 -25.207 -18.684 1.00 61.94 83 GLY A C 1
ATOM 690 O O . GLY A 1 83 ? 36.102 -25.200 -18.526 1.00 61.94 83 GLY A O 1
ATOM 691 N N . GLU A 1 84 ? 34.047 -25.880 -17.902 1.00 65.31 84 GLU A N 1
ATOM 692 C CA . GLU A 1 84 ? 34.505 -26.919 -16.992 1.00 65.31 84 GLU A CA 1
ATOM 693 C C . GLU A 1 84 ? 35.185 -27.983 -17.854 1.00 65.31 84 GLU A C 1
ATOM 695 O O . GLU A 1 84 ? 34.547 -28.653 -18.669 1.00 65.31 84 GLU A O 1
ATOM 700 N N . VAL A 1 85 ? 36.510 -28.082 -17.747 1.00 66.00 85 VAL A N 1
ATOM 701 C CA . VAL A 1 85 ? 37.234 -29.214 -18.315 1.00 66.00 85 VAL A CA 1
ATOM 702 C C . VAL A 1 85 ? 36.881 -30.396 -17.428 1.00 66.00 85 VAL A C 1
ATOM 704 O O . VAL A 1 85 ? 37.379 -30.509 -16.310 1.00 66.00 85 VAL A O 1
ATOM 707 N N . LEU A 1 86 ? 35.976 -31.244 -17.911 1.00 68.19 86 LEU A N 1
ATOM 708 C CA . LEU A 1 86 ? 35.735 -32.549 -17.314 1.00 68.19 86 LEU A CA 1
ATOM 709 C C . LEU A 1 86 ? 37.057 -33.321 -17.374 1.00 68.19 86 LEU A C 1
ATOM 711 O O . LEU A 1 86 ? 37.572 -33.589 -18.461 1.00 68.19 86 LEU A O 1
ATOM 715 N N . ILE A 1 87 ? 37.627 -33.618 -16.207 1.00 67.75 87 ILE A N 1
ATOM 716 C CA . ILE A 1 87 ? 38.785 -34.502 -16.084 1.00 67.75 87 ILE A CA 1
ATOM 717 C C . ILE A 1 87 ? 38.310 -35.878 -16.558 1.00 67.75 87 ILE A C 1
ATOM 719 O O . ILE A 1 87 ? 37.408 -36.456 -15.955 1.00 67.75 87 ILE A O 1
ATOM 723 N N . GLN A 1 88 ? 38.850 -36.353 -17.679 1.00 57.44 88 GLN A N 1
ATOM 724 C CA . GLN A 1 88 ? 38.651 -37.732 -18.121 1.00 57.44 88 GLN A CA 1
ATOM 725 C C . GLN A 1 88 ? 39.584 -38.624 -17.294 1.00 57.44 88 GLN A C 1
ATOM 727 O O . GLN A 1 88 ? 40.786 -38.356 -17.251 1.00 57.44 88 GLN A O 1
ATOM 732 N N . GLU A 1 89 ? 39.003 -39.610 -16.606 1.00 52.47 89 GLU A N 1
ATOM 733 C CA . GLU A 1 89 ? 39.716 -40.710 -15.934 1.00 52.47 89 GLU A CA 1
ATOM 734 C C . GLU A 1 89 ? 40.394 -41.647 -16.941 1.00 52.47 89 GLU A C 1
ATOM 736 O O . GLU A 1 89 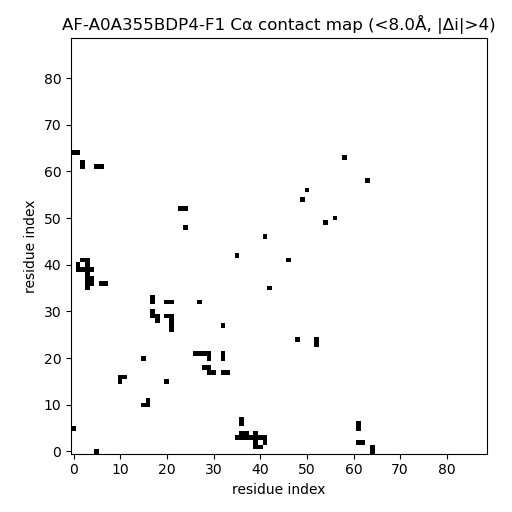? 39.794 -41.904 -18.013 1.00 52.47 89 GLU A O 1
#

pLDDT: mean 82.51, std 14.39, range [52.47, 96.0]

Radius of gyration: 20.2 Å; Cα contacts (8 Å, |Δi|>4): 49; chains: 1; bounding box: 51×51×34 Å

Secondary structure (DSSP, 8-state):
--HHHHHHHHHHHTT--HHHHHHHSTT--HHHHHHHHTSSSPPHHHHHHHHHH-TTS-HHHHH--SS--------GGG-----------

Nearest PDB structures (foldseek):
  6jq1-assembly1_A  TM=6.882E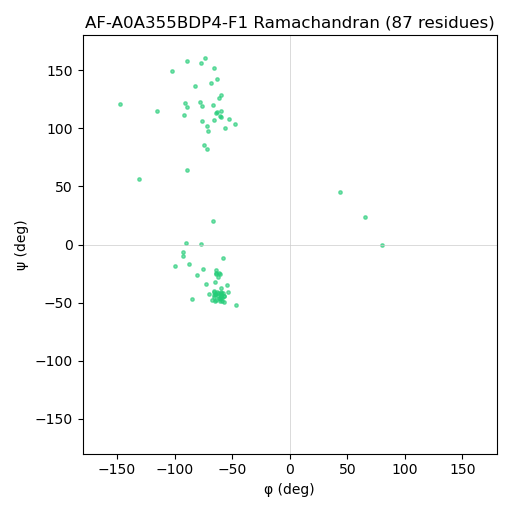-01  e=6.270E-01  Deinococcus geothermalis DSM 11300
  6rnx-assembly1_B  TM=7.190E-01  e=1.023E+00  Deinococcus deserti VCD115
  6rnx-assembly1_A  TM=7.278E-01  e=1.668E+00  Deinococcus deserti VCD115
  5jub-assembly1_B  TM=7.126E-01  e=7.697E+00  Streptococcus thermophilus LMD-9
  1wxf-assembly1_A  TM=3.247E-01  e=3.928E+00  Escherichia coli

Sequence (89 aa):
MSFNKKVKDYFKSKGLSNRQVSRIMDGYSEIMISKVLNRDDLSISFLEKMIKYFPDLDYNYLLKEGSVIDQVKEDKKNYKKQGEVLIQE

Solvent-accessible surface area (backbone atoms only — not comparable to full-atom values): 568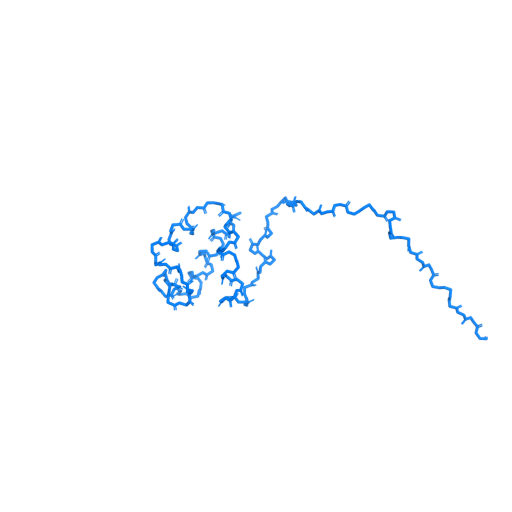5 Å² total; per-residue (Å²): 128,46,48,33,51,51,51,50,51,50,33,55,76,70,72,47,48,53,64,55,47,31,74,69,41,83,98,37,50,40,67,54,48,53,56,51,42,72,38,77,71,86,50,68,74,57,49,54,50,43,52,72,74,46,64,88,54,63,56,67,69,44,69,62,56,103,60,86,78,82,66,82,79,72,64,69,78,77,67,66,80,74,76,78,79,76,82,80,130